Protein AF-A0A6G3WHL5-F1 (afdb_monomer)

Foldseek 3Di:
DPPVVVVVVVVVVVVVVVVVVVVVVVVVVVVVVVDPPPDDPPPPPPPPPPPDDDDDDDDPCVVCVLVPDPPRDDDDDDPDD

Solvent-accessible surface area (backbone atoms only — not comparable to full-atom values): 5513 Å² total; per-residue (Å²): 140,77,79,63,69,60,55,58,49,55,50,50,52,51,52,49,53,52,51,52,51,52,52,51,52,53,54,56,51,55,60,57,71,68,54,75,83,80,63,79,79,83,73,78,73,80,70,73,73,78,87,81,65,92,74,83,82,74,57,70,72,65,79,50,42,45,83,76,41,101,82,42,75,86,88,81,83,75,91,65,135

Organism: NCBI:txid2706086

Structure (mmCIF, N/CA/C/O backbone):
data_AF-A0A6G3WHL5-F1
#
_entry.id   AF-A0A6G3WHL5-F1
#
loop_
_atom_site.group_PDB
_atom_site.id
_atom_site.type_symbol
_atom_site.label_atom_id
_atom_site.label_alt_id
_atom_site.label_comp_id
_atom_site.label_asym_id
_atom_site.label_entity_id
_atom_site.label_seq_id
_atom_site.pdbx_PDB_ins_code
_atom_site.Cartn_x
_atom_site.Cartn_y
_atom_site.Cartn_z
_atom_site.occupancy
_atom_site.B_iso_or_equiv
_atom_site.auth_seq_id
_atom_site.auth_comp_id
_atom_site.auth_asym_id
_atom_site.auth_atom_id
_atom_site.pdbx_PDB_model_num
ATOM 1 N N . MET A 1 1 ? 23.875 13.966 -57.363 1.00 44.41 1 MET A N 1
ATOM 2 C CA . MET A 1 1 ? 24.022 13.954 -55.888 1.00 44.41 1 MET A CA 1
ATOM 3 C C . MET A 1 1 ? 22.967 13.028 -55.282 1.00 44.41 1 MET A C 1
ATOM 5 O O . MET A 1 1 ? 21.794 13.276 -55.494 1.00 44.41 1 MET A O 1
ATOM 9 N N . GLY A 1 2 ? 23.336 11.948 -54.585 1.00 55.66 2 GLY A N 1
ATOM 10 C CA . GLY A 1 2 ? 22.334 11.006 -54.035 1.00 55.66 2 GLY A CA 1
ATOM 11 C C . GLY A 1 2 ? 22.823 10.044 -52.945 1.00 55.66 2 GLY A C 1
ATOM 12 O O . GLY A 1 2 ? 22.017 9.392 -52.295 1.00 55.66 2 GLY A O 1
ATOM 13 N N . LYS A 1 3 ? 24.134 9.982 -52.677 1.00 54.78 3 LYS A N 1
ATOM 14 C CA . LYS A 1 3 ? 24.734 8.989 -51.765 1.00 54.78 3 LYS A CA 1
ATOM 15 C C . LYS A 1 3 ? 24.863 9.459 -50.303 1.00 54.78 3 LYS A C 1
ATOM 17 O O . LYS A 1 3 ? 25.155 8.652 -49.426 1.00 54.78 3 LYS A O 1
ATOM 22 N N . HIS A 1 4 ? 24.617 10.743 -50.022 1.00 55.25 4 HIS A N 1
ATOM 23 C CA . HIS A 1 4 ? 24.772 11.335 -48.679 1.00 55.25 4 HIS A CA 1
ATOM 24 C C . HIS A 1 4 ? 23.468 11.396 -47.873 1.00 55.25 4 HIS A C 1
ATOM 26 O O . HIS A 1 4 ? 23.505 11.420 -46.647 1.00 55.25 4 HIS A O 1
ATOM 32 N N . LYS A 1 5 ? 22.308 11.375 -48.545 1.00 58.00 5 LYS A N 1
ATOM 33 C CA . LYS A 1 5 ? 20.999 11.533 -47.893 1.00 58.00 5 LYS A CA 1
ATOM 34 C C . LYS A 1 5 ? 20.598 10.287 -47.087 1.00 58.00 5 LYS A C 1
ATOM 36 O O . LYS A 1 5 ? 20.067 10.413 -45.993 1.00 58.00 5 LYS A O 1
ATOM 41 N N . GLY A 1 6 ? 20.943 9.092 -47.582 1.00 59.00 6 GLY A N 1
ATOM 42 C CA . GLY A 1 6 ? 20.707 7.825 -46.881 1.00 59.00 6 GLY A CA 1
ATOM 43 C C . GLY A 1 6 ? 21.638 7.603 -45.685 1.00 59.00 6 GLY A C 1
ATOM 44 O O . GLY A 1 6 ? 21.180 7.186 -44.628 1.00 59.00 6 GLY A O 1
ATOM 45 N N . ARG A 1 7 ? 22.934 7.933 -45.797 1.00 60.94 7 ARG A N 1
ATOM 46 C CA . ARG A 1 7 ? 23.906 7.761 -44.695 1.00 60.94 7 ARG A CA 1
ATOM 47 C C . ARG A 1 7 ? 23.544 8.589 -43.459 1.00 60.94 7 ARG A C 1
ATOM 49 O O . ARG A 1 7 ? 23.667 8.090 -42.348 1.00 60.94 7 ARG A O 1
ATOM 56 N N . ALA A 1 8 ? 23.033 9.804 -43.664 1.00 67.88 8 ALA A N 1
ATOM 57 C CA . ALA A 1 8 ? 22.562 10.670 -42.586 1.00 67.88 8 ALA A CA 1
ATOM 58 C C . ALA A 1 8 ? 21.296 10.140 -41.885 1.00 67.88 8 ALA A C 1
ATOM 60 O O . ALA A 1 8 ? 21.065 10.438 -40.718 1.00 67.88 8 ALA A O 1
ATOM 61 N N . TRP A 1 9 ? 20.462 9.360 -42.580 1.00 76.31 9 TRP A N 1
ATOM 62 C CA . TRP A 1 9 ? 19.266 8.753 -41.991 1.00 76.31 9 TRP A CA 1
ATOM 63 C C . TRP A 1 9 ? 19.619 7.560 -41.098 1.00 76.31 9 TRP A C 1
ATOM 65 O O . TRP A 1 9 ? 19.174 7.484 -39.957 1.00 76.31 9 TRP A O 1
ATOM 75 N N . HIS A 1 10 ? 20.493 6.672 -41.579 1.00 79.56 10 HIS A N 1
ATOM 76 C CA . HIS A 1 10 ? 20.947 5.515 -40.804 1.00 79.56 10 HIS A CA 1
ATOM 77 C C . HIS A 1 10 ? 21.764 5.934 -39.577 1.00 79.56 10 HIS A C 1
ATOM 79 O O . HIS A 1 10 ? 21.603 5.342 -38.514 1.00 79.56 10 HIS A O 1
ATOM 85 N N . SER A 1 11 ? 22.591 6.982 -39.682 1.00 83.94 11 SER A N 1
ATOM 86 C CA . SER A 1 11 ? 23.329 7.500 -38.524 1.00 83.94 11 SER A CA 1
ATOM 87 C C . SER A 1 11 ? 22.406 8.104 -37.464 1.00 83.94 11 SER A C 1
ATOM 89 O O . SER A 1 11 ? 22.648 7.913 -36.276 1.00 83.94 11 SER A O 1
ATOM 91 N N . ARG A 1 12 ? 21.318 8.774 -37.870 1.00 87.69 12 ARG A N 1
ATOM 92 C CA . ARG A 1 12 ? 20.285 9.275 -36.947 1.00 87.69 12 ARG A CA 1
ATOM 93 C C . ARG A 1 12 ? 19.543 8.143 -36.245 1.00 87.69 12 ARG A C 1
ATOM 95 O O . ARG A 1 12 ? 19.344 8.226 -35.040 1.00 87.69 12 ARG A O 1
ATOM 102 N N . LEU A 1 13 ? 19.172 7.088 -36.973 1.00 92.75 13 LEU A N 1
ATOM 103 C CA . LEU A 1 13 ? 18.528 5.911 -36.383 1.00 92.75 13 LEU A CA 1
ATOM 104 C C . LEU A 1 13 ? 19.453 5.188 -35.400 1.00 92.75 13 LEU A C 1
ATOM 106 O O . LEU A 1 13 ? 19.020 4.838 -34.307 1.00 92.75 13 LEU A O 1
ATOM 110 N N . LEU A 1 14 ? 20.728 5.015 -35.756 1.00 93.62 14 LEU A N 1
ATOM 111 C CA . LEU A 1 14 ? 21.713 4.403 -34.868 1.00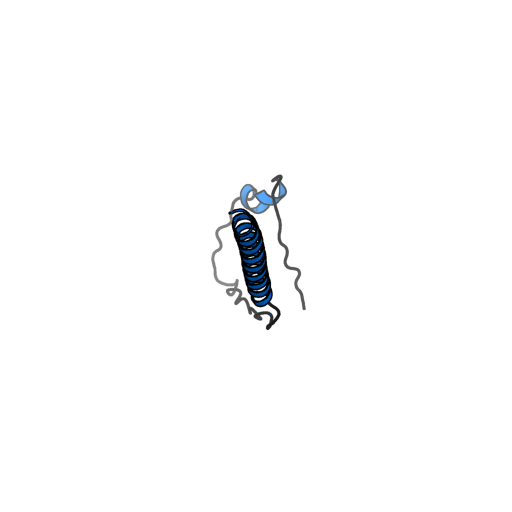 93.62 14 LEU A CA 1
ATOM 112 C C . LEU A 1 14 ? 21.922 5.244 -33.602 1.00 93.62 14 LEU A C 1
ATOM 114 O O . LEU A 1 14 ? 21.897 4.705 -32.500 1.00 93.62 14 LEU A O 1
ATOM 118 N N . ALA A 1 15 ? 22.065 6.564 -33.744 1.00 94.81 15 ALA A N 1
ATOM 119 C CA . ALA A 1 15 ? 22.188 7.472 -32.606 1.00 94.81 15 ALA A CA 1
ATOM 120 C C . ALA A 1 15 ? 20.941 7.439 -31.707 1.00 94.81 15 ALA A C 1
ATOM 122 O O . ALA A 1 15 ? 21.070 7.408 -30.485 1.00 94.81 15 ALA A O 1
ATOM 123 N N . ALA A 1 16 ? 19.742 7.386 -32.297 1.00 96.12 16 ALA A N 1
ATOM 124 C CA . ALA A 1 16 ? 18.494 7.264 -31.550 1.00 96.12 16 ALA A CA 1
ATOM 125 C C . ALA A 1 16 ? 18.416 5.934 -30.783 1.00 96.12 16 ALA A C 1
ATOM 127 O O . ALA A 1 16 ? 18.096 5.935 -29.597 1.00 96.12 16 ALA A O 1
ATOM 128 N N . ALA A 1 17 ? 18.761 4.813 -31.423 1.00 96.62 17 ALA A N 1
ATOM 129 C CA . ALA A 1 17 ? 18.760 3.500 -30.782 1.00 96.62 17 ALA A CA 1
ATOM 130 C C . ALA A 1 17 ? 19.746 3.437 -29.604 1.00 96.62 17 ALA A C 1
ATOM 132 O O . ALA A 1 17 ? 19.391 2.965 -28.522 1.00 96.62 17 ALA A O 1
ATOM 133 N N . LEU A 1 18 ? 20.960 3.969 -29.784 1.00 97.75 18 LEU A N 1
ATOM 134 C CA . LEU A 1 18 ? 21.956 4.059 -28.715 1.00 97.75 18 LEU A CA 1
ATOM 135 C C . LEU A 1 18 ? 21.481 4.960 -27.567 1.00 97.75 18 LEU A C 1
ATOM 137 O O . LEU A 1 18 ? 21.614 4.578 -26.407 1.00 97.75 18 LEU A O 1
ATOM 141 N N . GLY A 1 19 ? 20.874 6.110 -27.877 1.00 97.44 19 GLY A N 1
ATOM 142 C CA . GLY A 1 19 ? 20.317 7.018 -26.872 1.00 97.44 19 GLY A CA 1
ATOM 143 C C . GLY A 1 19 ? 19.210 6.375 -26.034 1.00 97.44 19 GLY A C 1
ATOM 144 O O . GLY A 1 19 ? 19.252 6.441 -24.807 1.00 97.44 19 GLY A O 1
ATOM 145 N N . VAL A 1 20 ? 18.256 5.691 -26.676 1.00 97.12 20 VAL A N 1
ATOM 146 C CA . VAL A 1 20 ? 17.174 4.968 -25.981 1.00 97.12 20 VAL A CA 1
ATOM 147 C C . VAL A 1 20 ? 17.731 3.833 -25.122 1.00 97.12 20 VAL A C 1
ATOM 149 O O . VAL A 1 20 ? 17.306 3.668 -23.981 1.00 97.12 20 VAL A O 1
ATOM 152 N N . THR A 1 21 ? 18.712 3.086 -25.634 1.00 96.50 21 THR A N 1
ATOM 153 C CA . THR A 1 21 ? 19.340 1.976 -24.900 1.00 96.50 21 THR A CA 1
ATOM 154 C C . THR A 1 21 ? 20.063 2.476 -23.651 1.00 96.50 21 THR A C 1
ATOM 156 O O . THR A 1 21 ? 19.897 1.905 -22.575 1.00 96.50 21 THR A O 1
ATOM 159 N N . ALA A 1 22 ? 20.821 3.570 -23.769 1.00 96.88 22 ALA A N 1
ATOM 160 C CA . ALA A 1 22 ? 21.518 4.178 -22.641 1.00 96.88 22 ALA A CA 1
ATOM 161 C C . ALA A 1 22 ? 20.539 4.69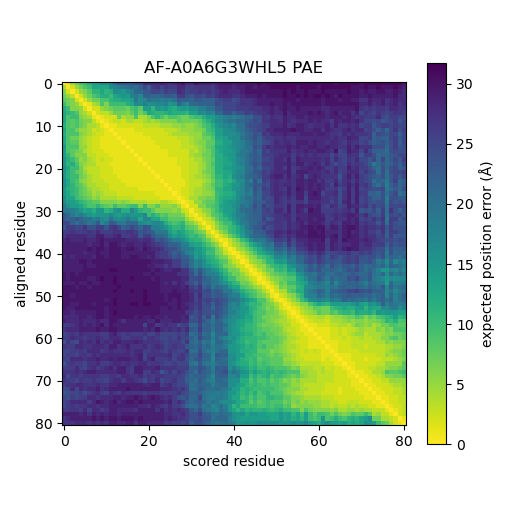9 -21.576 1.00 96.88 22 ALA A C 1
ATOM 163 O O . ALA A 1 22 ? 20.744 4.454 -20.387 1.00 96.88 22 ALA A O 1
ATOM 164 N N . LEU A 1 23 ? 19.452 5.361 -21.992 1.00 95.25 23 LEU A N 1
ATOM 165 C CA . LEU A 1 23 ? 18.415 5.834 -21.073 1.00 95.25 23 LEU A CA 1
ATOM 166 C C . LEU A 1 23 ? 17.733 4.666 -20.347 1.00 95.25 23 LEU A C 1
ATOM 168 O O . LEU A 1 23 ? 17.622 4.693 -19.124 1.00 95.25 23 LEU A O 1
ATOM 172 N N . ALA A 1 24 ? 17.336 3.620 -21.078 1.00 93.06 24 ALA A N 1
ATOM 173 C CA . ALA A 1 24 ? 16.716 2.431 -20.499 1.00 93.06 24 ALA A CA 1
ATOM 174 C C . ALA A 1 24 ? 17.646 1.753 -19.480 1.00 93.06 24 ALA A C 1
ATOM 176 O O . ALA A 1 24 ? 17.231 1.492 -18.349 1.00 93.06 24 ALA A O 1
ATOM 177 N N . ALA A 1 25 ? 18.920 1.555 -19.835 1.00 91.25 25 ALA A N 1
ATOM 178 C CA . ALA A 1 25 ? 19.920 0.990 -18.935 1.00 91.25 25 ALA A CA 1
ATOM 179 C C . ALA A 1 25 ? 20.085 1.840 -17.662 1.00 91.25 25 ALA A C 1
ATOM 181 O O . ALA A 1 25 ? 20.007 1.306 -16.555 1.00 91.25 25 ALA A O 1
ATOM 182 N N . ALA A 1 26 ? 20.208 3.164 -17.791 1.00 88.75 26 ALA A N 1
ATOM 183 C CA . ALA A 1 26 ? 20.314 4.061 -16.641 1.00 88.75 26 ALA A CA 1
ATOM 184 C C . ALA A 1 26 ? 19.084 3.971 -15.720 1.00 88.75 26 ALA A C 1
ATOM 186 O O . ALA A 1 26 ? 19.229 3.826 -14.506 1.00 88.75 26 ALA A O 1
ATOM 187 N N . THR A 1 27 ? 17.872 3.974 -16.288 1.00 83.38 27 THR A N 1
ATOM 188 C CA . THR A 1 27 ? 16.635 3.827 -15.501 1.00 83.38 27 THR A CA 1
ATOM 189 C C . THR A 1 27 ? 16.514 2.454 -14.831 1.00 83.38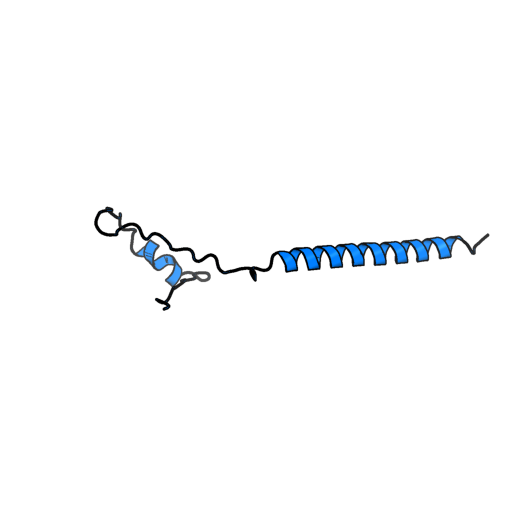 27 THR A C 1
ATOM 191 O O . THR A 1 27 ? 16.067 2.374 -13.688 1.00 83.38 27 THR A O 1
ATOM 194 N N . SER A 1 28 ? 16.970 1.379 -15.486 1.00 73.69 28 SER A N 1
ATOM 195 C CA . SER A 1 28 ? 16.963 0.030 -14.902 1.00 73.69 28 SER A CA 1
ATOM 196 C C . SER A 1 28 ? 17.931 -0.117 -13.723 1.00 73.69 28 SER A C 1
ATOM 198 O O . SER A 1 28 ? 17.608 -0.780 -12.741 1.00 73.69 28 SER A O 1
ATOM 200 N N . VAL A 1 29 ? 19.090 0.546 -13.768 1.00 78.56 29 VAL A N 1
ATOM 201 C CA . VAL A 1 29 ? 20.048 0.538 -12.651 1.00 78.56 29 VAL A CA 1
ATOM 202 C C . VAL A 1 29 ? 19.551 1.421 -11.504 1.00 78.56 29 VAL A C 1
ATOM 204 O O . VAL A 1 29 ? 19.710 1.054 -10.341 1.00 78.56 29 VAL A O 1
ATOM 207 N N . TRP A 1 30 ? 18.883 2.540 -11.805 1.00 72.38 30 TRP A N 1
ATOM 208 C CA . TRP A 1 30 ? 18.285 3.411 -10.787 1.00 72.38 30 TRP A CA 1
ATOM 209 C C . TRP A 1 30 ? 17.228 2.683 -9.944 1.00 72.38 30 TRP A C 1
ATOM 211 O O . TRP A 1 30 ? 17.206 2.836 -8.726 1.00 72.38 30 TRP A O 1
ATOM 221 N N . THR A 1 31 ? 16.397 1.830 -10.557 1.00 60.03 31 THR A N 1
ATOM 222 C CA . THR A 1 31 ? 15.437 1.017 -9.790 1.00 60.03 31 THR A CA 1
ATOM 223 C C . THR A 1 31 ? 16.085 -0.154 -9.047 1.00 60.03 31 THR A C 1
ATOM 225 O O . THR A 1 31 ? 15.513 -0.616 -8.067 1.00 60.03 31 THR A O 1
ATOM 228 N N . ALA A 1 32 ? 17.264 -0.624 -9.470 1.00 56.94 32 ALA A N 1
ATOM 229 C CA . ALA A 1 32 ? 18.002 -1.687 -8.782 1.00 56.94 32 ALA A CA 1
ATOM 230 C C . ALA A 1 32 ? 18.785 -1.168 -7.559 1.00 56.94 32 ALA A C 1
ATOM 232 O O . ALA A 1 32 ? 18.978 -1.896 -6.593 1.00 56.94 32 ALA A O 1
ATOM 233 N N . GLN A 1 33 ? 19.205 0.103 -7.561 1.00 56.59 33 GLN A N 1
ATOM 234 C CA . GLN A 1 33 ? 19.778 0.783 -6.385 1.00 56.59 33 GLN A CA 1
ATOM 235 C C . GLN A 1 33 ? 18.711 1.195 -5.358 1.00 56.59 33 GLN A C 1
ATOM 237 O O . GLN A 1 33 ? 19.044 1.504 -4.217 1.00 56.59 33 GLN A O 1
ATOM 242 N N . ALA A 1 34 ? 17.437 1.178 -5.75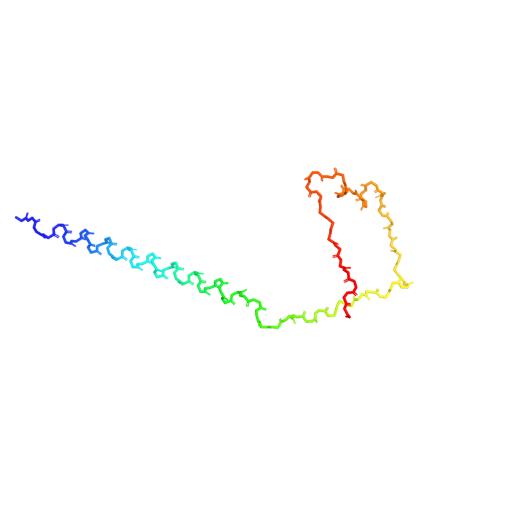2 1.00 55.75 34 ALA A N 1
ATOM 243 C CA . ALA A 1 34 ? 16.307 1.298 -4.840 1.00 55.75 34 ALA A CA 1
ATOM 244 C C . ALA A 1 34 ? 15.936 -0.046 -4.184 1.00 55.75 34 ALA A C 1
ATOM 246 O O . ALA A 1 34 ? 14.901 -0.118 -3.520 1.00 55.75 34 ALA A O 1
ATOM 247 N N . ASP A 1 35 ? 16.749 -1.101 -4.356 1.00 52.97 35 ASP A N 1
ATOM 248 C CA . ASP A 1 35 ? 16.551 -2.332 -3.607 1.00 52.97 35 ASP A CA 1
ATOM 249 C C . ASP A 1 35 ? 17.111 -2.228 -2.181 1.00 52.97 35 ASP A C 1
ATOM 251 O O . ASP A 1 35 ? 18.241 -1.831 -1.892 1.00 52.97 35 ASP A O 1
ATOM 255 N N . THR A 1 36 ? 16.223 -2.638 -1.298 1.00 54.56 36 THR A N 1
ATOM 256 C CA . THR A 1 36 ? 16.189 -2.705 0.158 1.00 54.56 36 THR A CA 1
ATOM 257 C C . THR A 1 36 ? 17.196 -3.679 0.785 1.00 54.56 36 THR A C 1
ATOM 259 O O . THR A 1 36 ? 17.043 -4.087 1.937 1.00 54.56 36 THR A O 1
ATOM 262 N N . SER A 1 37 ? 18.250 -4.063 0.062 1.00 57.12 37 SER A N 1
ATOM 263 C CA . SER A 1 37 ? 19.196 -5.106 0.482 1.00 57.12 37 SER A CA 1
ATOM 264 C C . SER A 1 37 ? 20.225 -4.649 1.529 1.00 57.12 37 SER A C 1
ATOM 266 O O . SER A 1 37 ? 21.071 -5.434 1.952 1.00 57.12 37 SER A O 1
ATOM 268 N N . GLY A 1 38 ? 20.159 -3.392 1.972 1.00 57.72 38 GLY A N 1
ATOM 269 C CA . GLY A 1 38 ? 21.017 -2.802 3.001 1.00 57.72 38 GLY A CA 1
ATOM 270 C C . GLY A 1 38 ? 20.331 -2.697 4.361 1.00 57.72 38 GLY A C 1
ATOM 271 O O . GLY A 1 38 ? 20.156 -1.596 4.869 1.00 57.72 38 GLY A O 1
ATOM 272 N N . GLY A 1 39 ? 19.957 -3.836 4.945 1.00 61.88 39 GLY A N 1
ATOM 273 C CA . GLY A 1 39 ? 19.435 -3.920 6.310 1.00 61.88 39 GLY A CA 1
ATOM 274 C C . GLY A 1 39 ? 17.940 -3.622 6.419 1.00 61.88 39 GLY A C 1
ATOM 275 O O . GLY A 1 39 ? 17.466 -2.536 6.098 1.00 61.88 39 GLY A O 1
ATOM 276 N N . ARG A 1 40 ? 17.182 -4.585 6.957 1.00 63.00 40 ARG A N 1
ATOM 277 C CA . ARG A 1 40 ? 15.851 -4.287 7.496 1.00 63.00 40 ARG A CA 1
ATOM 278 C C . ARG A 1 40 ? 16.030 -3.208 8.568 1.00 63.00 40 ARG A C 1
ATOM 280 O O . ARG A 1 40 ? 16.781 -3.466 9.513 1.00 63.00 40 ARG A O 1
ATOM 287 N N . PRO A 1 41 ? 15.362 -2.044 8.495 1.00 60.19 41 PRO A N 1
ATOM 288 C CA . PRO A 1 41 ? 15.208 -1.242 9.693 1.00 60.19 41 PRO A CA 1
ATOM 289 C C . PRO A 1 41 ? 14.493 -2.132 10.711 1.00 60.19 41 PRO A C 1
ATOM 291 O O . PRO A 1 41 ? 13.353 -2.543 10.494 1.00 60.19 41 PRO A O 1
ATOM 294 N N . SER A 1 42 ? 15.185 -2.489 11.795 1.00 63.25 42 SER A N 1
ATOM 295 C CA . SER A 1 42 ? 14.530 -3.041 12.976 1.00 63.25 42 SER A CA 1
ATOM 296 C C . SER A 1 42 ? 13.720 -1.899 13.572 1.00 63.25 42 SER A C 1
ATOM 298 O O . SER A 1 42 ? 14.209 -1.111 14.380 1.00 63.25 42 SER A O 1
ATOM 300 N N . ALA A 1 43 ? 12.508 -1.722 13.058 1.00 63.50 43 ALA A N 1
ATOM 301 C CA . ALA A 1 43 ? 11.550 -0.814 13.642 1.00 63.50 43 ALA A CA 1
ATOM 302 C C . ALA A 1 43 ? 11.061 -1.479 14.929 1.00 63.50 43 ALA A C 1
ATOM 304 O O . ALA A 1 43 ? 10.142 -2.295 14.905 1.00 63.50 43 ALA A O 1
ATOM 305 N N . SER A 1 44 ? 11.679 -1.142 16.062 1.00 64.12 44 SER A N 1
ATOM 306 C CA . SER A 1 44 ? 11.010 -1.324 17.342 1.00 64.12 44 SER A CA 1
ATOM 307 C C . SER A 1 44 ? 9.826 -0.361 17.350 1.00 64.12 44 SER A C 1
ATOM 309 O O . SER A 1 44 ? 9.951 0.844 17.575 1.00 64.12 44 SER A O 1
ATOM 311 N N . VAL A 1 45 ? 8.646 -0.876 17.012 1.00 64.25 45 VAL A N 1
ATOM 312 C CA . VAL A 1 45 ? 7.417 -0.115 17.194 1.00 64.25 45 VAL A CA 1
ATOM 313 C C . VAL A 1 45 ? 7.239 0.018 18.698 1.00 64.25 45 VAL A C 1
ATOM 315 O O . VAL A 1 45 ? 6.928 -0.958 19.382 1.00 64.25 45 VAL A O 1
ATOM 318 N N . ALA A 1 46 ? 7.461 1.221 19.227 1.00 63.69 46 ALA A N 1
ATOM 319 C CA . ALA A 1 46 ? 7.021 1.559 20.568 1.00 63.69 46 ALA A CA 1
ATOM 320 C C . ALA A 1 46 ? 5.495 1.413 20.584 1.00 63.69 46 ALA A C 1
ATOM 322 O O . ALA A 1 46 ? 4.766 2.308 20.157 1.00 63.69 46 ALA A O 1
ATOM 323 N N . SER A 1 47 ? 5.006 0.249 21.013 1.00 61.88 47 SER A N 1
ATOM 324 C CA . SER A 1 47 ? 3.591 0.091 21.310 1.00 61.88 47 SER A CA 1
ATOM 325 C C . SER A 1 47 ? 3.302 1.012 22.490 1.00 61.88 47 SER A C 1
ATOM 327 O O . SER A 1 47 ? 3.933 0.844 23.537 1.00 61.88 47 SER A O 1
ATOM 329 N N . PRO A 1 48 ? 2.416 2.014 22.346 1.00 60.34 48 PRO A N 1
ATOM 330 C CA . PRO A 1 48 ? 2.032 2.831 23.483 1.00 60.34 48 PRO A CA 1
ATOM 331 C C . PRO A 1 48 ? 1.507 1.896 24.573 1.00 60.34 48 PRO A C 1
ATOM 333 O O . PRO A 1 48 ? 0.729 0.987 24.273 1.00 60.34 48 PRO A O 1
ATOM 336 N N . ASP A 1 49 ? 1.973 2.089 25.809 1.00 64.81 49 ASP A N 1
ATOM 337 C CA . ASP A 1 49 ? 1.542 1.296 26.958 1.00 64.81 49 ASP A CA 1
ATOM 338 C C . ASP A 1 49 ? 0.007 1.280 26.988 1.00 64.81 49 ASP A C 1
ATOM 340 O O . ASP A 1 49 ? -0.641 2.321 27.127 1.00 64.81 49 ASP A O 1
ATOM 344 N N . LYS A 1 50 ? -0.585 0.099 26.761 1.00 59.16 50 LYS A N 1
ATOM 345 C CA . LYS A 1 50 ? -2.038 -0.068 26.593 1.00 59.16 50 LYS A CA 1
ATOM 346 C C . LYS A 1 50 ? -2.820 0.319 27.851 1.00 59.16 50 LYS A C 1
ATOM 348 O O . LYS A 1 50 ? -4.044 0.385 27.793 1.00 59.16 50 LYS A O 1
ATOM 353 N N . ARG A 1 51 ? -2.137 0.535 28.977 1.00 63.22 51 ARG A N 1
ATOM 354 C CA . ARG A 1 51 ? -2.755 0.651 30.296 1.00 63.22 51 ARG A CA 1
ATOM 355 C C . ARG A 1 51 ? -3.545 1.946 30.518 1.00 63.22 51 ARG A C 1
ATOM 357 O O . ARG A 1 51 ? -4.511 1.881 31.264 1.00 63.22 51 ARG A O 1
ATOM 364 N N . ASP A 1 52 ? -3.252 3.043 29.808 1.00 61.41 52 ASP A N 1
ATOM 365 C CA . ASP A 1 52 ? -3.809 4.366 30.169 1.00 61.41 52 ASP A CA 1
ATOM 366 C C . ASP A 1 52 ? -4.460 5.181 29.035 1.00 61.41 52 ASP A C 1
ATOM 368 O O . ASP A 1 52 ? -4.723 6.374 29.201 1.00 61.41 52 ASP A O 1
ATOM 372 N N . ARG A 1 53 ? -4.764 4.589 27.868 1.00 68.69 53 ARG A N 1
ATOM 373 C CA . ARG A 1 53 ? -5.416 5.342 26.777 1.00 68.69 53 ARG A CA 1
ATOM 374 C C . ARG A 1 53 ? -6.894 4.955 26.614 1.00 68.69 53 ARG A C 1
ATOM 376 O O . ARG A 1 53 ? -7.167 3.829 26.199 1.00 68.69 53 ARG A O 1
ATOM 383 N N . PRO A 1 54 ? -7.860 5.864 26.860 1.00 73.06 54 PRO A N 1
ATOM 384 C CA . PRO A 1 54 ? -9.256 5.604 26.531 1.00 73.06 54 PRO A CA 1
ATOM 385 C C . PRO A 1 54 ? -9.406 5.503 25.008 1.00 73.06 54 PRO A C 1
ATOM 387 O O . PRO A 1 54 ? -9.193 6.473 24.280 1.00 73.06 54 PRO A O 1
ATOM 390 N N . VAL A 1 55 ? -9.742 4.309 24.517 1.00 76.56 55 VAL A N 1
ATOM 391 C CA . VAL A 1 55 ? -9.996 4.058 23.094 1.00 76.56 55 VAL A CA 1
ATOM 392 C C . VAL A 1 55 ? -11.498 4.132 22.846 1.00 76.56 55 VAL A C 1
ATOM 394 O O . VAL A 1 55 ? -12.268 3.342 23.395 1.00 76.56 55 VAL A O 1
ATOM 397 N N . ALA A 1 56 ? -11.921 5.068 21.999 1.00 86.50 56 ALA A N 1
ATOM 398 C CA . ALA A 1 56 ? -13.288 5.096 21.498 1.00 86.50 56 ALA A CA 1
ATOM 399 C C . ALA A 1 56 ? -13.512 3.889 20.578 1.00 86.50 56 ALA A C 1
ATOM 401 O O . ALA A 1 56 ? -12.780 3.692 19.606 1.00 86.50 56 ALA A O 1
ATOM 402 N N . LYS A 1 57 ? -14.517 3.063 20.887 1.00 87.31 57 LYS A N 1
ATOM 403 C CA . LYS A 1 57 ? -14.886 1.941 20.021 1.00 87.31 57 LYS A CA 1
ATOM 404 C C . LYS A 1 57 ? -15.530 2.468 18.742 1.00 87.31 57 LYS A C 1
ATOM 406 O O . LYS A 1 57 ? -16.426 3.306 18.796 1.00 87.31 57 LYS A O 1
ATOM 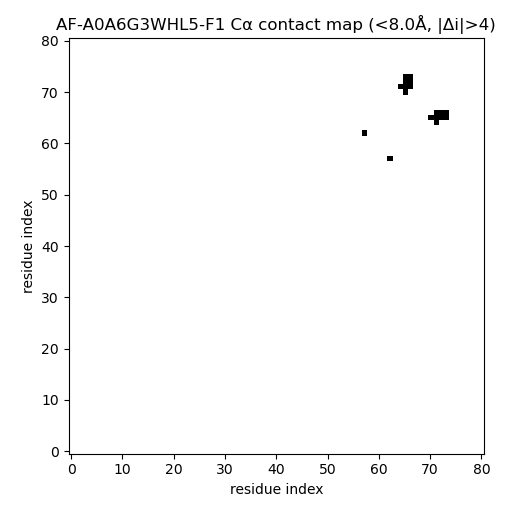411 N N . VAL A 1 58 ? -15.101 1.933 17.605 1.00 89.44 58 VAL A N 1
ATOM 412 C CA . VAL A 1 58 ? -15.796 2.111 16.327 1.00 89.44 58 VAL A CA 1
ATOM 413 C C . VAL A 1 58 ? -16.983 1.148 16.238 1.00 89.44 58 VAL A C 1
ATOM 415 O O . VAL A 1 58 ? -16.990 0.100 16.888 1.00 89.44 58 VAL A O 1
ATOM 418 N N . ALA A 1 59 ? -17.996 1.500 15.443 1.00 92.31 59 ALA A N 1
ATOM 419 C CA . ALA A 1 59 ? -19.142 0.628 15.200 1.00 92.31 59 ALA A CA 1
ATOM 420 C C . ALA A 1 59 ? -18.705 -0.696 14.545 1.00 92.31 59 ALA A C 1
ATOM 422 O O . ALA A 1 59 ? -17.777 -0.727 13.733 1.00 92.31 59 ALA A O 1
ATOM 423 N N . ALA A 1 60 ? -19.397 -1.791 14.870 1.00 85.31 60 ALA A N 1
ATOM 424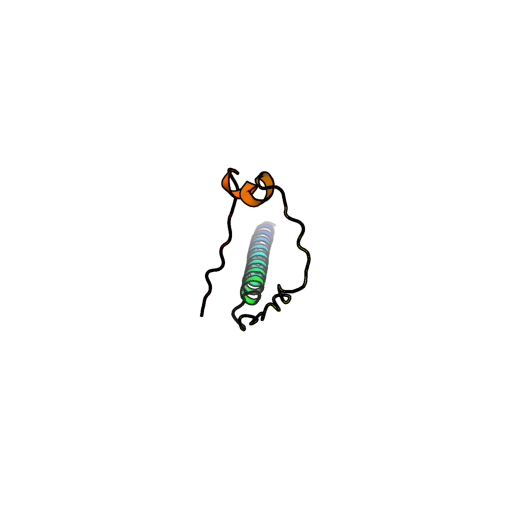 C CA . ALA A 1 60 ? -19.046 -3.134 14.394 1.00 85.31 60 ALA A CA 1
ATOM 425 C C . ALA A 1 60 ? -19.100 -3.265 12.861 1.00 85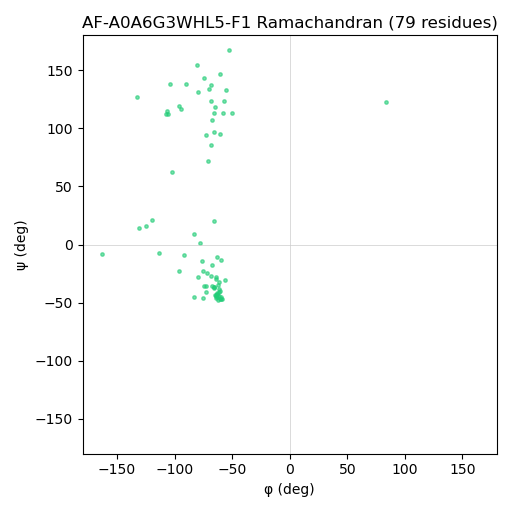.31 60 ALA A C 1
ATOM 427 O O . ALA A 1 60 ? -18.313 -3.993 12.262 1.00 85.31 60 ALA A O 1
ATOM 428 N N . GLU A 1 61 ? -20.003 -2.527 12.220 1.00 88.75 61 GLU A N 1
ATOM 429 C CA . GLU A 1 61 ? -20.115 -2.452 10.761 1.00 88.75 61 GLU A CA 1
ATOM 430 C C . GLU A 1 61 ? -18.877 -1.844 10.088 1.00 88.75 61 GLU A C 1
ATOM 432 O O . GLU A 1 61 ? -18.538 -2.243 8.978 1.00 88.75 61 GLU A O 1
ATOM 437 N N . ILE A 1 62 ? -18.170 -0.943 10.780 1.00 87.31 62 ILE A N 1
ATOM 438 C CA . ILE A 1 62 ? -16.930 -0.321 10.302 1.00 87.31 62 ILE A CA 1
ATOM 439 C C . ILE A 1 62 ? -15.739 -1.235 10.591 1.00 87.31 62 ILE A C 1
ATOM 441 O O . ILE A 1 62 ? -14.914 -1.461 9.709 1.00 87.31 62 ILE A O 1
ATOM 445 N N . ALA A 1 63 ? -15.665 -1.791 11.805 1.00 90.81 63 ALA A N 1
ATOM 446 C CA . ALA A 1 63 ? -14.552 -2.639 12.242 1.00 90.81 63 ALA A CA 1
ATOM 447 C C . ALA A 1 63 ? -14.310 -3.854 11.326 1.00 90.81 63 ALA A C 1
ATOM 449 O O . ALA A 1 63 ? -13.174 -4.291 11.181 1.00 90.81 63 ALA A O 1
ATOM 450 N N . HIS A 1 64 ? -15.376 -4.362 10.701 1.00 89.25 64 HIS A N 1
ATOM 451 C CA . HIS A 1 64 ? -15.380 -5.559 9.854 1.00 89.25 64 HIS A CA 1
ATOM 452 C C . HIS A 1 64 ? -15.815 -5.265 8.411 1.00 89.25 64 HIS A C 1
ATOM 454 O O . HIS A 1 64 ? -16.292 -6.148 7.697 1.00 89.25 64 HIS A O 1
ATOM 460 N N . ALA A 1 65 ? -15.718 -4.009 7.966 1.00 91.94 65 ALA A N 1
ATOM 461 C CA . ALA A 1 65 ? -16.160 -3.628 6.625 1.00 91.94 65 ALA A CA 1
ATOM 462 C C . ALA A 1 65 ? -15.371 -4.359 5.521 1.00 91.94 65 ALA A C 1
ATOM 464 O O . ALA A 1 65 ? -15.934 -4.720 4.484 1.00 91.94 65 ALA A O 1
ATOM 465 N N . SER A 1 66 ? -14.081 -4.617 5.757 1.00 92.00 66 SER A N 1
ATOM 466 C CA . SER A 1 66 ? -13.210 -5.350 4.834 1.00 92.00 66 SER A CA 1
ATOM 467 C C . SER A 1 66 ? -13.652 -6.799 4.621 1.00 92.00 66 SER A C 1
ATOM 469 O O . SER A 1 66 ? -13.485 -7.307 3.517 1.00 92.00 66 SER A O 1
ATOM 471 N N . ASP A 1 67 ? -14.315 -7.430 5.592 1.00 91.50 67 ASP A N 1
ATOM 472 C CA . ASP A 1 67 ? -14.790 -8.818 5.473 1.00 91.50 67 ASP A CA 1
ATOM 473 C C . ASP A 1 67 ? -15.911 -8.977 4.432 1.00 91.50 67 ASP A C 1
ATOM 475 O O . ASP A 1 67 ? -16.212 -10.086 3.992 1.00 91.50 67 ASP A O 1
ATOM 479 N N . ARG A 1 68 ? -16.557 -7.871 4.041 1.00 88.19 68 ARG A N 1
ATOM 480 C CA . ARG A 1 68 ? -17.731 -7.873 3.151 1.00 88.19 68 ARG A CA 1
ATOM 481 C C . ARG A 1 68 ? -17.489 -7.220 1.790 1.00 88.19 68 ARG A C 1
ATOM 483 O O . ARG A 1 68 ? -18.374 -7.254 0.937 1.00 88.19 68 ARG A O 1
ATOM 490 N N . GLY A 1 69 ? -16.332 -6.595 1.575 1.00 88.25 69 GLY A N 1
ATOM 491 C CA . GLY A 1 69 ? -16.038 -5.858 0.347 1.00 88.25 69 GLY A CA 1
ATOM 492 C C . GLY A 1 69 ? -15.389 -6.729 -0.727 1.00 88.25 69 GLY A C 1
ATOM 493 O O . GLY A 1 69 ? -14.426 -7.434 -0.451 1.00 88.25 69 GLY A O 1
ATOM 494 N N . ALA A 1 70 ? -15.806 -6.583 -1.991 1.00 92.50 70 ALA A N 1
ATOM 495 C CA . ALA A 1 70 ? -15.171 -7.264 -3.134 1.00 92.50 70 ALA A CA 1
ATOM 496 C C . ALA A 1 70 ? -13.672 -6.925 -3.318 1.00 92.50 70 ALA A C 1
ATOM 498 O O . ALA A 1 70 ? -12.978 -7.569 -4.098 1.00 92.50 70 ALA A O 1
ATOM 499 N N . ARG A 1 71 ? -13.182 -5.887 -2.628 1.00 94.06 71 ARG A N 1
ATOM 500 C CA . ARG A 1 71 ? -11.777 -5.449 -2.599 1.00 94.06 71 ARG A CA 1
ATOM 501 C C . ARG A 1 71 ? -11.210 -5.367 -1.175 1.00 94.06 71 ARG A C 1
ATOM 503 O O . ARG A 1 71 ? -10.218 -4.678 -0.960 1.00 94.06 71 ARG A O 1
ATOM 510 N N . GLY A 1 72 ? -11.876 -5.979 -0.199 1.00 91.94 72 GLY A N 1
ATOM 511 C CA . GLY A 1 72 ? -11.415 -5.972 1.184 1.00 91.94 72 GLY A CA 1
ATOM 512 C C . GLY A 1 72 ? -10.131 -6.782 1.351 1.00 91.94 72 GLY A C 1
ATOM 513 O O . GLY A 1 72 ? -9.996 -7.857 0.771 1.00 91.94 72 GLY A O 1
ATOM 514 N N . VAL A 1 73 ? 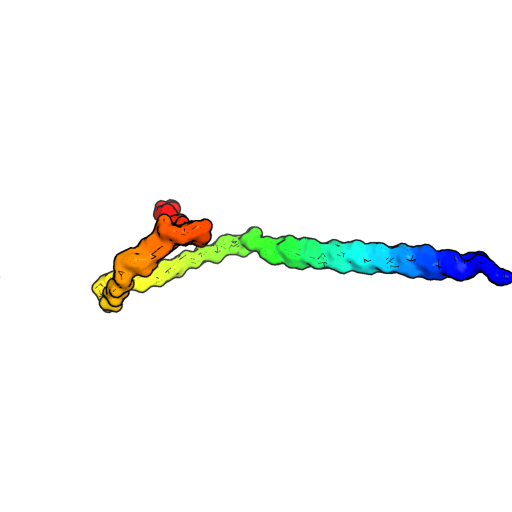-9.184 -6.254 2.129 1.00 94.19 73 VAL A N 1
ATOM 515 C CA . VAL A 1 73 ? -7.920 -6.926 2.457 1.00 94.19 73 VAL A CA 1
ATOM 516 C C . VAL A 1 73 ? -7.687 -6.824 3.961 1.00 94.19 73 VAL A C 1
ATOM 518 O O . VAL A 1 73 ? -7.684 -5.722 4.507 1.00 94.19 73 VAL A O 1
ATOM 521 N N . ASN A 1 74 ? -7.455 -7.966 4.610 1.00 91.38 74 ASN A N 1
ATOM 522 C CA . ASN A 1 74 ? -7.114 -8.059 6.027 1.00 91.38 74 ASN A CA 1
ATOM 523 C C . ASN A 1 74 ? -5.636 -8.435 6.152 1.00 91.38 74 ASN A C 1
ATOM 525 O O . ASN A 1 74 ? -5.244 -9.536 5.774 1.00 91.38 74 ASN A O 1
ATOM 529 N N . ILE A 1 75 ? -4.814 -7.516 6.658 1.00 90.62 75 ILE A N 1
ATOM 530 C CA . ILE A 1 75 ? -3.389 -7.766 6.886 1.00 90.62 75 ILE A CA 1
ATOM 531 C C . ILE A 1 75 ? -3.219 -8.221 8.332 1.00 90.62 75 ILE A C 1
ATOM 533 O O . ILE A 1 75 ? -3.501 -7.464 9.259 1.00 90.62 75 ILE A O 1
ATOM 537 N N . THR A 1 76 ? -2.750 -9.450 8.517 1.00 86.38 76 THR A N 1
ATOM 538 C CA . THR A 1 76 ? -2.390 -9.998 9.826 1.00 86.38 76 THR A CA 1
ATOM 539 C C . THR A 1 76 ? -0.878 -10.011 9.973 1.00 86.38 76 THR A C 1
ATOM 541 O O . THR A 1 76 ? -0.164 -10.387 9.044 1.00 86.38 76 THR A O 1
ATOM 544 N N . ILE A 1 77 ? -0.398 -9.630 11.149 1.00 85.56 77 ILE A N 1
ATOM 545 C CA . ILE A 1 77 ? 0.985 -9.854 11.556 1.00 85.56 77 ILE A CA 1
ATOM 546 C C . ILE A 1 77 ? 0.910 -10.987 12.568 1.00 85.56 77 ILE A C 1
ATOM 548 O O . ILE A 1 77 ? 0.290 -10.818 13.613 1.00 85.56 77 ILE A O 1
ATOM 552 N N . ASP A 1 78 ? 1.447 -12.146 12.200 1.00 87.50 78 ASP A N 1
ATOM 553 C CA . ASP A 1 78 ? 1.653 -13.235 13.148 1.00 87.50 78 ASP A CA 1
ATOM 554 C C . ASP A 1 78 ? 2.843 -12.874 14.034 1.00 87.50 78 ASP A C 1
ATOM 556 O O . ASP A 1 78 ? 3.787 -12.232 13.552 1.00 87.50 78 ASP A O 1
ATOM 560 N N . ASP A 1 79 ? 2.767 -13.244 15.308 1.00 83.19 79 ASP A N 1
ATOM 561 C CA . ASP A 1 79 ? 3.740 -12.895 16.342 1.00 83.19 79 ASP A CA 1
ATOM 562 C C . ASP A 1 79 ? 5.047 -13.665 16.095 1.00 83.19 79 ASP A C 1
ATOM 564 O O . ASP A 1 79 ? 5.375 -14.633 16.781 1.00 83.19 79 ASP A O 1
ATOM 568 N N . GLY A 1 80 ? 5.772 -13.255 15.049 1.00 76.44 80 GLY A N 1
ATOM 569 C CA . GLY A 1 80 ? 7.100 -13.746 14.709 1.00 76.44 80 GLY A CA 1
ATOM 570 C C . GLY A 1 80 ? 8.055 -13.649 15.906 1.00 76.44 80 GLY A C 1
ATOM 571 O O . GLY A 1 80 ? 7.726 -13.000 16.895 1.00 76.44 80 GLY A O 1
ATOM 572 N N . PRO A 1 81 ? 9.226 -14.299 15.815 1.00 60.78 81 PRO A N 1
ATOM 573 C CA . PRO A 1 81 ? 10.088 -14.597 16.961 1.00 60.78 81 PRO A CA 1
ATOM 574 C C . PRO A 1 81 ? 10.346 -13.420 17.908 1.00 60.78 81 PRO A C 1
ATOM 576 O O . PRO A 1 81 ? 10.558 -12.288 17.411 1.00 60.78 81 PRO A O 1
#

Sequence (81 aa):
MGKHKGRAWHSRLLAAALGVTALAAATSVWTAQADTSGGRPSASVASPDKRDRPVAKVAAEIAHASDRGARGVNITIDDGP

Mean predicted aligned error: 17.93 Å

Secondary structure (DSSP, 8-state):
--SHHHHHHHHHHHHHHHHHHHHHHHHHHHHHHT---S-----------TTS--PPPPPHHHHTGGGG-TT----------

pLDDT: mean 77.13, std 15.3, range [44.41, 97.75]

Radius of gyration: 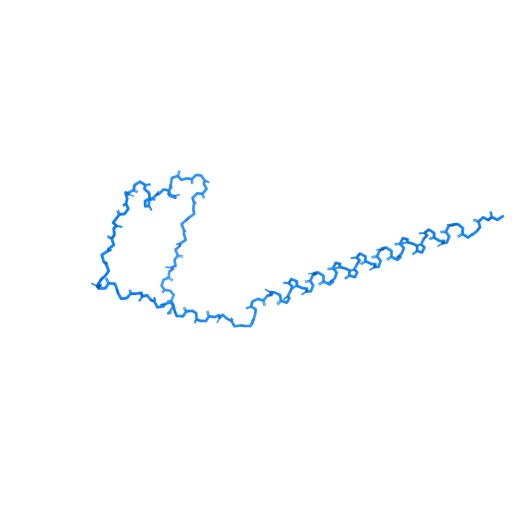28.73 Å; Cα contacts (8 Å, |Δi|>4): 9; chains: 1; bounding box: 45×29×86 Å